Protein AF-A0A8H3WWE3-F1 (afdb_monomer_lite)

InterPro domains:
  IPR006133 DNA-directed DNA polymerase, family B, exonuclease domain [PF03104] (48-125)
  IPR012337 Ribonuclease H-like superfamily [SSF53098] (33-127)
  IPR029703 DNA polymerase epsilon catalytic subunit [PTHR10670] (29-125)

Radius of gyration: 26.55 Å; chains: 1; bounding box: 48×54×70 Å

Structure (mmCIF, N/CA/C/O backbone):
data_AF-A0A8H3WWE3-F1
#
_entry.id   AF-A0A8H3WWE3-F1
#
loop_
_atom_site.group_PDB
_atom_site.id
_atom_site.type_symbol
_atom_site.label_atom_id
_atom_site.label_alt_id
_atom_site.label_comp_id
_atom_site.label_asym_id
_atom_site.label_entity_id
_atom_site.label_seq_id
_atom_site.pdbx_PDB_ins_code
_atom_site.Cartn_x
_atom_site.Cartn_y
_atom_site.Cartn_z
_atom_site.occupancy
_atom_site.B_iso_or_equiv
_atom_site.auth_seq_id
_atom_site.auth_comp_id
_atom_site.auth_asym_id
_atom_site.auth_atom_id
_atom_site.pdbx_PDB_model_num
ATOM 1 N N . MET A 1 1 ? -16.334 9.708 11.852 1.00 40.56 1 MET A N 1
ATOM 2 C CA . MET A 1 1 ? -15.319 8.923 12.586 1.00 40.56 1 MET A CA 1
ATOM 3 C C . MET A 1 1 ? -14.306 9.925 13.114 1.00 40.56 1 MET A C 1
ATOM 5 O O . MET A 1 1 ? -13.800 10.692 12.307 1.00 40.56 1 MET A O 1
ATOM 9 N N . LEU A 1 2 ? -14.115 10.044 14.432 1.00 39.62 2 LEU A N 1
ATOM 10 C CA . LEU A 1 2 ? -13.139 10.981 15.008 1.00 39.62 2 LEU A CA 1
ATOM 11 C C . LEU A 1 2 ? -11.738 10.513 14.593 1.00 39.62 2 LEU A C 1
ATOM 13 O O . LEU A 1 2 ? -11.157 9.634 15.227 1.00 39.62 2 LEU A O 1
ATOM 17 N N . ALA A 1 3 ? -11.249 11.014 13.461 1.00 52.97 3 ALA A N 1
ATOM 18 C CA . ALA A 1 3 ? -9.928 10.688 12.966 1.00 52.97 3 ALA A CA 1
ATOM 19 C C . ALA A 1 3 ? -8.918 11.331 13.913 1.00 52.97 3 ALA A C 1
ATOM 21 O O . ALA A 1 3 ? -8.832 12.551 14.031 1.00 52.97 3 ALA A O 1
ATOM 22 N N . TRP A 1 4 ? -8.173 10.502 14.633 1.00 62.44 4 TRP A N 1
ATOM 23 C CA . TRP A 1 4 ? -6.957 10.950 15.289 1.00 62.44 4 TRP A CA 1
ATOM 24 C C . TRP A 1 4 ? -6.065 11.607 14.225 1.00 62.44 4 TRP A C 1
ATOM 26 O O . TRP A 1 4 ? -5.884 11.023 13.156 1.00 62.44 4 TRP A O 1
ATOM 36 N N . ASN A 1 5 ? -5.516 12.797 14.498 1.00 66.31 5 ASN A N 1
ATOM 37 C CA . ASN A 1 5 ? -4.563 13.463 13.602 1.00 66.31 5 ASN A CA 1
ATOM 38 C C . ASN A 1 5 ? -3.287 12.608 13.491 1.00 66.31 5 ASN A C 1
ATOM 40 O O . ASN A 1 5 ? -2.350 12.746 14.278 1.00 66.31 5 ASN A O 1
ATOM 44 N N . GLY A 1 6 ? -3.297 11.658 12.555 1.00 68.31 6 GLY A N 1
ATOM 45 C CA . GLY A 1 6 ? -2.227 10.703 12.299 1.00 68.31 6 GLY A CA 1
ATOM 46 C C . GLY A 1 6 ? -2.303 9.390 13.090 1.00 68.31 6 GLY A C 1
ATOM 47 O O . GLY A 1 6 ? -3.000 9.231 14.094 1.00 68.31 6 GLY A O 1
ATOM 48 N N . THR A 1 7 ? -1.501 8.421 12.642 1.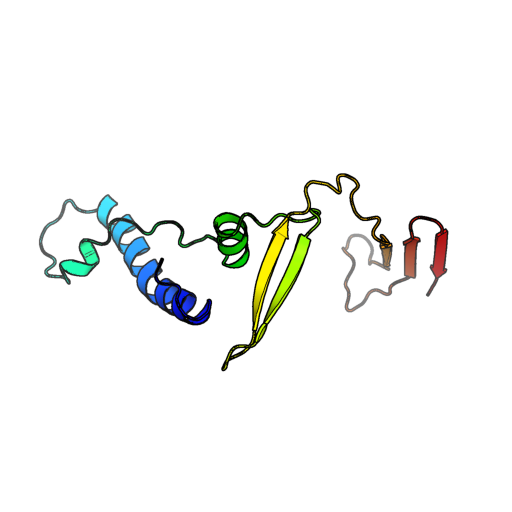00 79.62 7 THR A N 1
ATOM 49 C CA . THR A 1 7 ? -1.412 7.070 13.230 1.00 79.62 7 THR A CA 1
ATOM 50 C C . THR A 1 7 ? -0.704 7.038 14.585 1.00 79.62 7 THR A C 1
ATOM 52 O O . THR A 1 7 ? -0.780 6.041 15.304 1.00 79.62 7 THR A O 1
ATOM 55 N N . TYR A 1 8 ? -0.017 8.121 14.960 1.00 83.12 8 TYR A N 1
ATOM 56 C CA . TYR A 1 8 ? 0.776 8.201 16.183 1.00 83.12 8 TYR A CA 1
ATOM 57 C C . TYR A 1 8 ? -0.078 8.040 17.444 1.00 83.12 8 TYR A C 1
ATOM 59 O O . TYR A 1 8 ? 0.210 7.180 18.280 1.00 83.12 8 TYR A O 1
ATOM 67 N N . HIS A 1 9 ? -1.156 8.818 17.558 1.00 84.12 9 HIS A N 1
ATOM 68 C CA . HIS A 1 9 ? -2.036 8.752 18.720 1.00 84.12 9 HIS A CA 1
ATOM 69 C C . HIS A 1 9 ? -2.775 7.415 18.806 1.00 84.12 9 HIS A C 1
ATOM 71 O O . HIS A 1 9 ? -2.850 6.825 19.884 1.00 84.12 9 HIS A O 1
ATOM 77 N N . TRP A 1 10 ? -3.212 6.879 17.661 1.00 83.44 10 TRP A N 1
ATOM 78 C CA . TRP A 1 10 ? -3.766 5.529 17.576 1.00 83.44 10 TRP A CA 1
ATOM 79 C C . TRP A 1 10 ? -2.782 4.476 18.109 1.00 83.44 10 TRP A C 1
ATOM 81 O O . TRP A 1 10 ? -3.143 3.598 18.895 1.00 83.44 10 TRP A O 1
ATOM 91 N N . ARG A 1 11 ? -1.499 4.599 17.760 1.00 84.62 11 ARG A N 1
ATOM 92 C CA . ARG A 1 11 ? -0.455 3.682 18.226 1.00 84.62 11 ARG A CA 1
ATOM 93 C C . ARG A 1 11 ? -0.216 3.782 19.734 1.00 84.62 11 ARG A C 1
ATOM 95 O O . ARG A 1 11 ? 0.003 2.752 20.373 1.00 84.62 11 ARG A O 1
ATOM 102 N N . ILE A 1 12 ? -0.266 4.985 20.313 1.00 87.81 12 ILE A N 1
ATOM 103 C CA . ILE A 1 12 ? -0.191 5.178 21.773 1.00 87.81 12 ILE A CA 1
ATOM 104 C C . ILE A 1 12 ? -1.393 4.532 22.457 1.00 87.81 12 ILE A C 1
ATOM 106 O O . ILE A 1 12 ? -1.217 3.790 23.424 1.00 87.81 12 ILE A O 1
ATOM 110 N N . PHE A 1 13 ? -2.596 4.796 21.949 1.00 88.56 13 PHE A N 1
ATOM 111 C CA . PHE A 1 13 ? -3.828 4.229 22.481 1.00 88.56 13 PHE A CA 1
ATOM 112 C C . PHE A 1 13 ? -3.774 2.697 22.477 1.00 88.56 13 PHE A C 1
ATOM 114 O O . PHE A 1 13 ? -3.929 2.071 23.526 1.00 88.56 13 PHE A O 1
ATOM 121 N N . ARG A 1 14 ? -3.428 2.089 21.333 1.00 88.31 14 ARG A N 1
ATOM 122 C CA . ARG A 1 14 ? -3.310 0.631 21.194 1.00 88.31 14 ARG A CA 1
ATOM 123 C C . ARG A 1 14 ? -2.301 0.039 22.179 1.00 88.31 14 ARG A C 1
ATOM 125 O O . ARG A 1 14 ? -2.601 -0.969 22.807 1.00 88.31 14 ARG A O 1
ATOM 132 N N . LYS A 1 15 ? -1.140 0.678 22.376 1.00 89.38 15 LYS A N 1
ATOM 133 C CA . LYS A 1 15 ? -0.132 0.223 23.354 1.00 89.38 15 LYS A CA 1
ATOM 134 C C . LYS A 1 15 ? -0.652 0.192 24.795 1.00 89.38 15 LYS A C 1
ATOM 136 O O . LYS A 1 15 ? -0.180 -0.631 25.570 1.00 89.38 15 LYS A O 1
ATOM 141 N N . LYS A 1 16 ? -1.586 1.078 25.154 1.00 90.50 16 LYS A N 1
ATOM 142 C CA . LYS A 1 16 ? -2.157 1.146 26.507 1.00 90.50 16 LYS A CA 1
ATOM 143 C C . LYS A 1 16 ? -3.352 0.210 26.694 1.00 90.50 16 LYS A C 1
ATOM 145 O O . LYS A 1 16 ? -3.454 -0.427 27.734 1.00 90.50 16 LYS A O 1
ATOM 150 N N . VAL A 1 17 ? -4.239 0.121 25.704 1.00 89.62 17 VAL A N 1
ATOM 151 C CA . VAL A 1 17 ? -5.527 -0.586 25.840 1.00 89.62 17 VAL A CA 1
ATOM 152 C C . VAL A 1 17 ? -5.436 -2.066 25.471 1.00 89.62 17 VAL A C 1
ATOM 154 O O . VAL A 1 17 ? -6.102 -2.890 26.092 1.00 89.62 17 VAL A O 1
ATOM 157 N N . LEU A 1 18 ? -4.583 -2.438 24.510 1.00 89.56 18 LEU A N 1
ATOM 158 C CA . LEU A 1 18 ? -4.468 -3.828 24.061 1.00 89.56 18 LEU A CA 1
ATOM 159 C C . LEU A 1 18 ? -4.055 -4.802 25.187 1.00 89.56 18 LEU A C 1
ATOM 161 O O . LEU A 1 18 ? -4.668 -5.864 25.275 1.00 89.56 18 LEU A O 1
ATOM 165 N N . PRO A 1 19 ? -3.102 -4.471 26.087 1.00 89.69 19 PRO A N 1
ATOM 166 C CA . PRO A 1 19 ? -2.774 -5.342 27.218 1.00 89.69 19 PRO A CA 1
ATOM 167 C C . PRO A 1 19 ? -3.946 -5.552 28.186 1.00 89.69 19 PRO A C 1
ATOM 169 O O . PRO A 1 19 ? -4.137 -6.665 28.664 1.00 89.69 19 PRO A O 1
ATOM 172 N N . ILE A 1 20 ? -4.745 -4.506 28.436 1.00 88.56 20 ILE A N 1
ATOM 173 C CA . ILE A 1 20 ? -5.922 -4.565 29.320 1.00 88.56 20 ILE A CA 1
ATOM 174 C C . ILE A 1 20 ? -6.962 -5.517 28.726 1.00 88.56 20 ILE A C 1
ATOM 176 O O . ILE A 1 20 ? -7.430 -6.427 29.401 1.00 88.56 20 ILE A O 1
ATOM 180 N N . TYR A 1 21 ? -7.258 -5.365 27.434 1.00 87.06 21 TYR A N 1
ATOM 181 C CA . TYR A 1 21 ? -8.161 -6.264 26.717 1.00 87.06 21 TYR A CA 1
ATOM 182 C C . TYR A 1 21 ? -7.687 -7.727 26.763 1.00 87.06 21 TYR A C 1
ATOM 184 O O . TYR A 1 21 ? -8.466 -8.613 27.110 1.00 87.06 21 TYR A O 1
ATOM 192 N N . ILE A 1 22 ? -6.405 -7.991 26.481 1.00 86.44 22 ILE A N 1
ATOM 193 C CA . ILE A 1 22 ? -5.837 -9.350 26.542 1.00 86.44 22 ILE A CA 1
ATOM 194 C C . ILE A 1 22 ? -5.974 -9.933 27.954 1.00 86.44 22 ILE A C 1
ATOM 196 O O . ILE A 1 22 ? -6.364 -11.090 28.116 1.00 86.44 22 ILE A O 1
ATOM 200 N N . GLN A 1 23 ? -5.691 -9.132 28.983 1.00 86.38 23 GLN A N 1
ATOM 201 C CA . GLN A 1 23 ? -5.824 -9.551 30.374 1.00 86.38 23 GLN A CA 1
ATOM 202 C C . GLN A 1 23 ? -7.279 -9.867 30.745 1.00 86.38 23 GLN A C 1
ATOM 204 O O . GLN A 1 23 ? -7.528 -10.870 31.419 1.00 86.38 23 GLN A O 1
ATOM 209 N N . ASN A 1 24 ? -8.236 -9.070 30.263 1.00 84.94 24 ASN A N 1
ATOM 210 C CA . ASN A 1 24 ? -9.659 -9.316 30.468 1.00 84.94 24 ASN A CA 1
ATOM 211 C C . ASN A 1 24 ? -10.092 -10.633 29.821 1.00 84.94 24 ASN A C 1
ATOM 213 O O . ASN A 1 24 ? -10.711 -11.440 30.505 1.00 84.94 24 ASN A O 1
ATOM 217 N N . ILE A 1 25 ? -9.714 -10.912 28.566 1.00 82.50 25 ILE A N 1
ATOM 218 C CA . ILE A 1 25 ? -10.046 -12.186 27.895 1.00 82.50 25 ILE A CA 1
ATOM 219 C C . ILE A 1 25 ? -9.549 -13.387 28.705 1.00 82.50 25 ILE A C 1
ATOM 221 O O . ILE A 1 25 ? -10.304 -14.325 28.957 1.00 82.50 25 ILE A O 1
ATOM 225 N N . ILE A 1 26 ? -8.285 -13.348 29.141 1.00 80.06 26 ILE A N 1
ATOM 226 C CA . ILE A 1 26 ? -7.676 -14.432 29.924 1.00 80.06 26 ILE A CA 1
ATOM 227 C C . ILE A 1 26 ? -8.420 -14.612 31.254 1.00 80.06 26 ILE A C 1
ATOM 229 O O . ILE A 1 26 ? -8.665 -15.738 31.684 1.00 80.06 26 ILE A O 1
ATOM 233 N N . SER A 1 27 ? -8.820 -13.511 31.897 1.00 73.88 27 SER A N 1
ATOM 234 C CA . SER A 1 27 ? -9.541 -13.554 33.169 1.00 73.88 27 SER A CA 1
ATOM 235 C C . SER A 1 27 ? -11.009 -13.965 33.032 1.00 73.88 27 SER A C 1
ATOM 237 O O . SER A 1 27 ? -11.519 -14.607 33.950 1.00 73.88 27 SER A O 1
ATOM 239 N N . TYR A 1 28 ? -11.694 -13.625 31.936 1.00 65.38 28 TYR A N 1
ATOM 240 C CA . TYR A 1 28 ? -13.074 -14.054 31.675 1.00 65.38 28 TYR A CA 1
ATOM 241 C C . TYR A 1 28 ? -13.175 -15.589 31.636 1.00 65.38 28 TYR A C 1
ATOM 243 O O . TYR A 1 28 ? -14.165 -16.142 32.104 1.00 65.38 28 TYR A O 1
ATOM 251 N N . GLY A 1 29 ? -12.124 -16.284 31.183 1.00 60.03 29 GLY A N 1
ATOM 252 C CA . GLY A 1 29 ? -12.040 -17.750 31.210 1.00 60.03 29 GLY A CA 1
ATOM 253 C C . GLY A 1 29 ? -11.798 -18.380 32.591 1.00 60.03 29 GLY A C 1
ATOM 254 O O . GLY A 1 29 ? -11.913 -19.595 32.714 1.00 60.03 29 GLY A O 1
ATOM 255 N N . SER A 1 30 ? -11.471 -17.597 33.631 1.00 58.19 30 SER A N 1
ATOM 256 C CA . SER A 1 30 ? -11.110 -18.114 34.967 1.00 58.19 30 SER A CA 1
ATOM 257 C C . SER A 1 30 ? -11.960 -17.573 36.129 1.00 58.19 30 SER A C 1
ATOM 259 O O . SER A 1 30 ? -11.667 -17.875 37.290 1.00 58.19 30 SER A O 1
ATOM 261 N N . LYS A 1 31 ? -12.998 -16.767 35.873 1.00 55.03 31 LYS A N 1
ATOM 262 C CA . LYS A 1 31 ? -13.820 -16.158 36.934 1.00 55.03 31 LYS A CA 1
ATOM 263 C C . LYS A 1 31 ? -14.957 -17.097 37.390 1.00 55.03 31 LYS A C 1
ATOM 265 O O . LYS A 1 31 ? -16.113 -16.914 37.040 1.00 55.03 31 LYS A O 1
ATOM 270 N N . TYR A 1 32 ? -14.588 -18.060 38.240 1.00 46.06 32 TYR A N 1
ATOM 271 C CA . TYR A 1 32 ? -15.412 -18.641 39.318 1.00 46.06 32 TYR A CA 1
ATOM 272 C C . TYR A 1 32 ? -14.635 -18.493 40.645 1.00 46.06 32 TYR A C 1
ATOM 274 O O . TYR A 1 32 ? -14.325 -19.466 41.322 1.00 46.06 32 TYR A O 1
ATOM 282 N N . SER A 1 33 ? -14.216 -17.280 41.008 1.00 42.59 33 SER A N 1
ATOM 283 C CA . SER A 1 33 ? -13.803 -16.997 42.389 1.00 42.59 33 SER A CA 1
ATOM 284 C C . SER A 1 33 ? -13.897 -15.507 42.701 1.00 42.59 33 SER A C 1
ATOM 286 O O . SER A 1 33 ? -13.477 -14.641 41.930 1.00 42.59 33 SER A O 1
ATOM 288 N N . GLU A 1 34 ? -14.548 -15.232 43.827 1.00 51.69 34 GLU A N 1
ATOM 289 C CA . GLU A 1 34 ? -14.963 -13.917 44.294 1.00 51.69 34 GLU A CA 1
ATOM 290 C C . GLU A 1 34 ? -13.814 -13.096 44.889 1.00 51.69 34 GLU A C 1
ATOM 292 O O . GLU A 1 34 ? -12.789 -13.618 45.325 1.00 51.69 34 GLU A O 1
ATOM 297 N N . SER A 1 35 ? -14.072 -11.790 44.996 1.00 49.94 35 SER A N 1
ATOM 298 C CA . SER A 1 35 ? -13.297 -10.771 45.716 1.00 49.94 35 SER A CA 1
ATOM 299 C C . SER A 1 35 ? -12.012 -10.260 45.042 1.00 49.94 35 SER A C 1
ATOM 301 O O . SER A 1 35 ? -10.892 -10.431 45.515 1.00 49.94 35 SER A O 1
ATOM 303 N N . ARG A 1 36 ? -12.164 -9.469 43.972 1.00 52.41 36 ARG A N 1
ATOM 304 C CA . ARG A 1 36 ? -11.198 -8.394 43.685 1.00 52.41 36 ARG A CA 1
ATOM 305 C C . ARG A 1 36 ? -11.934 -7.094 43.425 1.00 52.41 36 ARG A C 1
ATOM 307 O O . ARG A 1 36 ? -12.568 -6.919 42.393 1.00 52.41 36 ARG A O 1
ATOM 314 N N . GLN A 1 37 ? -11.814 -6.175 44.373 1.00 58.50 37 GLN A N 1
ATOM 315 C CA . GLN A 1 37 ? -12.167 -4.776 44.189 1.00 58.50 37 GLN A CA 1
ATOM 316 C C . GLN A 1 37 ? -11.056 -4.152 43.326 1.00 58.50 37 GLN A C 1
ATOM 318 O O . GLN A 1 37 ? -10.033 -3.706 43.836 1.00 58.50 37 GLN A O 1
ATOM 323 N N . LYS A 1 38 ? -11.191 -4.258 42.002 1.00 55.00 38 LYS A N 1
ATOM 324 C CA . LYS A 1 38 ? -10.297 -3.662 40.996 1.00 55.00 38 LYS A CA 1
ATOM 325 C C . LYS A 1 38 ? -11.152 -2.908 39.973 1.00 55.00 38 LYS A C 1
ATOM 327 O O . LYS A 1 38 ? -12.318 -3.251 39.803 1.00 55.00 38 LYS A O 1
ATOM 332 N N . ASP A 1 39 ? -10.608 -1.832 39.410 1.00 58.50 39 ASP A N 1
ATOM 333 C CA . ASP A 1 39 ? -11.309 -0.765 38.676 1.00 58.50 39 ASP A CA 1
ATOM 334 C C . ASP A 1 39 ? -12.458 -1.248 37.770 1.00 58.50 39 ASP A C 1
ATOM 336 O O . ASP A 1 39 ? -12.234 -1.720 36.657 1.00 58.50 39 ASP A O 1
ATOM 340 N N . LYS A 1 40 ? -13.707 -1.068 38.236 1.00 67.94 40 LYS A N 1
ATOM 341 C CA . LYS A 1 40 ? -14.931 -1.580 37.583 1.00 67.94 40 LYS A CA 1
ATOM 342 C C . LYS A 1 40 ? -15.036 -1.228 36.094 1.00 67.94 40 LYS A C 1
ATOM 344 O O . LYS A 1 40 ? -15.551 -2.020 35.324 1.00 67.94 40 LYS A O 1
ATOM 349 N N . ILE A 1 41 ? -14.531 -0.061 35.693 1.00 75.94 41 ILE A N 1
ATOM 350 C CA . ILE A 1 41 ? -14.691 0.465 34.330 1.00 75.94 41 ILE A CA 1
ATOM 351 C C . ILE A 1 41 ? -13.802 -0.275 33.317 1.00 75.94 41 ILE A C 1
ATOM 353 O O . ILE A 1 41 ? -14.199 -0.455 32.169 1.00 75.94 41 ILE A O 1
ATOM 357 N N . LEU A 1 42 ? -12.592 -0.694 33.704 1.00 80.12 42 LEU A N 1
ATOM 358 C CA . LEU A 1 42 ? -11.677 -1.371 32.776 1.00 80.12 42 LEU A CA 1
ATOM 359 C C . LEU A 1 42 ? -12.066 -2.838 32.562 1.00 80.12 42 LEU A C 1
ATOM 361 O O . LEU A 1 42 ? -11.835 -3.366 31.476 1.00 80.12 42 LEU A O 1
ATOM 365 N N . ASP A 1 43 ? -12.698 -3.467 33.554 1.00 78.38 43 ASP A N 1
ATOM 366 C CA . ASP A 1 43 ? -13.256 -4.823 33.456 1.00 78.38 43 ASP A CA 1
ATOM 367 C C . ASP A 1 43 ? -14.437 -4.897 32.460 1.00 78.38 43 ASP A C 1
ATOM 369 O O . ASP A 1 43 ? -14.667 -5.947 31.854 1.00 78.38 43 ASP A O 1
ATOM 373 N N . ASP A 1 44 ? -15.130 -3.775 32.226 1.00 82.19 44 ASP A N 1
ATOM 374 C CA . ASP A 1 44 ? -16.218 -3.654 31.243 1.00 82.19 44 ASP A CA 1
ATOM 375 C C . ASP A 1 44 ? -15.710 -3.548 29.789 1.00 82.19 44 ASP A C 1
ATOM 377 O O . ASP A 1 44 ? -16.497 -3.556 28.837 1.00 82.19 44 ASP A O 1
ATOM 381 N N . ILE A 1 45 ? -14.388 -3.479 29.570 1.00 83.94 45 ILE A N 1
ATOM 382 C CA . ILE A 1 45 ? -13.798 -3.568 28.228 1.00 83.94 45 ILE A CA 1
ATOM 383 C C . ILE A 1 45 ? -13.866 -5.027 27.765 1.00 83.94 45 ILE A C 1
ATOM 385 O O . ILE A 1 45 ? -12.970 -5.833 28.027 1.00 83.94 45 ILE A O 1
ATOM 389 N N . ILE A 1 46 ? -14.950 -5.346 27.060 1.00 83.06 46 ILE A N 1
ATOM 390 C CA . ILE A 1 46 ? -15.258 -6.699 26.579 1.00 83.06 46 ILE A CA 1
ATOM 391 C C . ILE A 1 46 ? -14.564 -6.999 25.244 1.00 83.06 46 ILE A C 1
ATOM 393 O O . ILE A 1 46 ? -14.162 -8.134 24.998 1.00 83.06 46 ILE A O 1
ATOM 397 N N . ASN A 1 47 ? -14.444 -6.006 24.355 1.00 84.38 47 ASN A N 1
ATOM 398 C CA . ASN A 1 47 ? -13.903 -6.214 23.013 1.00 84.38 47 ASN A CA 1
ATOM 399 C C . ASN A 1 47 ? -13.256 -4.950 22.433 1.00 84.38 47 ASN A C 1
ATOM 401 O O . ASN A 1 47 ? -13.682 -3.829 22.711 1.00 84.38 47 ASN A O 1
ATOM 405 N N . LEU A 1 48 ? -12.264 -5.155 21.570 1.00 88.12 48 LEU A N 1
ATOM 406 C CA . LEU A 1 48 ? -11.609 -4.132 20.773 1.00 88.12 48 LEU A CA 1
ATOM 407 C C . LEU A 1 48 ? -11.756 -4.501 19.287 1.00 88.12 48 LEU A C 1
ATOM 409 O O . LEU A 1 48 ? -11.160 -5.470 18.824 1.00 88.12 48 LEU A O 1
ATOM 413 N N . ARG A 1 49 ? -12.543 -3.742 18.519 1.00 87.69 49 ARG A N 1
ATOM 414 C CA . ARG A 1 49 ? -12.772 -4.013 17.085 1.00 87.69 49 ARG A CA 1
ATOM 415 C C . ARG A 1 49 ? -11.817 -3.229 16.192 1.00 87.69 49 ARG A C 1
ATOM 417 O O . ARG A 1 49 ? -11.384 -2.148 16.576 1.00 87.69 49 ARG A O 1
ATOM 424 N N . GLU A 1 50 ? -11.509 -3.803 15.025 1.00 87.38 50 GLU A N 1
ATOM 425 C CA . GLU A 1 50 ? -10.783 -3.151 13.915 1.00 87.38 50 GLU A CA 1
ATOM 426 C C . GLU A 1 50 ? -9.423 -2.552 14.312 1.00 87.38 50 GLU A C 1
ATOM 428 O O . GLU A 1 50 ? -8.883 -1.657 13.667 1.00 87.38 50 GLU A O 1
ATOM 433 N N . HIS A 1 51 ? -8.841 -3.048 15.403 1.00 86.00 51 HIS A N 1
ATOM 434 C CA . HIS A 1 51 ? -7.648 -2.461 15.998 1.00 86.00 51 HIS A CA 1
ATOM 435 C C . HIS A 1 51 ? -6.337 -2.926 15.352 1.00 86.00 51 HIS A C 1
ATOM 437 O O . HIS A 1 51 ? -5.243 -2.473 15.707 1.00 86.00 51 HIS A O 1
ATOM 443 N N . ASP A 1 52 ? -6.447 -3.889 14.455 1.00 86.81 52 ASP A N 1
ATOM 444 C CA . ASP A 1 52 ? -5.398 -4.528 13.682 1.00 86.81 52 ASP A CA 1
ATOM 445 C C . ASP A 1 52 ? -5.396 -4.082 12.214 1.00 86.81 52 ASP A C 1
ATOM 447 O O . ASP A 1 52 ? -4.439 -4.381 11.500 1.00 86.81 52 ASP A O 1
ATOM 451 N N . ILE A 1 53 ? -6.394 -3.304 11.779 1.00 88.56 53 ILE A N 1
ATOM 452 C CA . ILE A 1 53 ? -6.443 -2.758 10.422 1.00 88.56 53 ILE A CA 1
ATOM 453 C C . ILE A 1 53 ? -5.346 -1.701 10.254 1.00 88.56 53 ILE A C 1
ATOM 455 O O . ILE A 1 53 ? -5.203 -0.767 11.052 1.00 88.56 53 ILE A O 1
ATOM 459 N N . LEU A 1 54 ? -4.545 -1.842 9.196 1.00 88.88 54 LEU A N 1
ATOM 460 C CA . LEU A 1 54 ? -3.518 -0.861 8.863 1.00 88.88 54 LEU A CA 1
ATOM 461 C C . LEU A 1 54 ? -4.165 0.430 8.348 1.00 88.88 54 LEU A C 1
ATOM 463 O O . LEU A 1 54 ? -5.127 0.400 7.584 1.00 88.88 54 LEU A O 1
ATOM 467 N N . TYR A 1 55 ? -3.588 1.579 8.701 1.00 87.38 55 TYR A N 1
ATOM 468 C CA . TYR A 1 55 ? -4.133 2.889 8.324 1.00 87.38 55 TYR A CA 1
ATOM 469 C C . TYR A 1 55 ? -4.361 3.048 6.814 1.00 87.38 55 TYR A C 1
ATOM 471 O O . TYR A 1 55 ? -5.389 3.566 6.395 1.00 87.38 55 TYR A O 1
ATOM 479 N N . ASN A 1 56 ? -3.424 2.575 5.991 1.00 88.88 56 ASN A N 1
ATOM 480 C CA . ASN A 1 56 ? -3.553 2.623 4.535 1.00 88.88 56 ASN A CA 1
ATOM 481 C C . ASN A 1 56 ? -4.698 1.738 4.013 1.00 88.88 56 ASN A C 1
ATOM 483 O O . ASN A 1 56 ? -5.363 2.126 3.058 1.00 88.88 56 ASN A O 1
ATOM 487 N N . GLN A 1 57 ? -4.949 0.582 4.634 1.00 91.44 57 GLN A N 1
ATOM 488 C CA . GLN A 1 57 ? -6.075 -0.288 4.284 1.00 91.44 57 GLN A CA 1
ATOM 489 C C . GLN A 1 57 ? -7.400 0.365 4.665 1.00 91.44 57 GLN A C 1
ATOM 491 O O . GLN A 1 57 ? -8.300 0.423 3.833 1.00 91.44 57 GLN A O 1
ATOM 496 N N . GLN A 1 58 ? -7.491 0.908 5.882 1.00 90.94 58 GLN A N 1
ATOM 497 C CA . G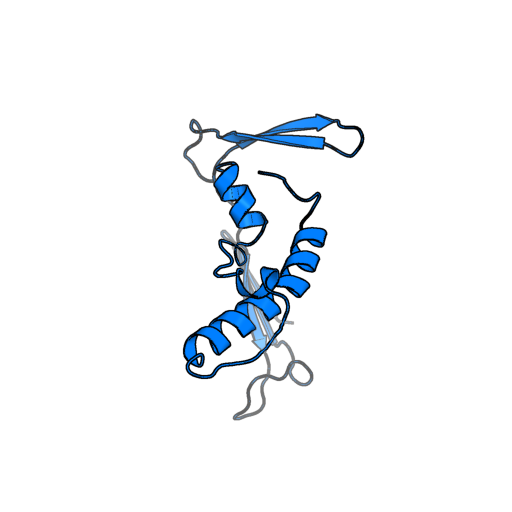LN A 1 58 ? -8.677 1.624 6.347 1.00 90.94 58 GLN A CA 1
ATOM 498 C C . GLN A 1 58 ? -8.993 2.809 5.428 1.00 90.94 58 GLN A C 1
ATOM 500 O O . GLN A 1 58 ? -10.088 2.890 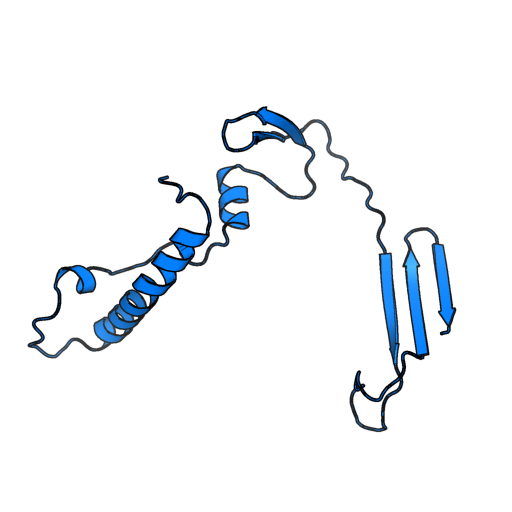4.884 1.00 90.94 58 GLN A O 1
ATOM 505 N N . ALA A 1 59 ? -8.000 3.661 5.152 1.00 87.94 59 ALA A N 1
ATOM 506 C CA . ALA A 1 59 ? -8.162 4.799 4.253 1.00 87.94 59 ALA A CA 1
ATOM 507 C C . ALA A 1 59 ? -8.582 4.370 2.836 1.00 87.94 59 ALA A C 1
ATOM 509 O O . ALA A 1 59 ? -9.455 4.990 2.238 1.00 87.94 59 ALA A O 1
ATOM 510 N N . ALA A 1 60 ? -8.000 3.296 2.293 1.00 92.31 60 ALA A N 1
ATOM 511 C CA . ALA A 1 60 ? -8.384 2.780 0.980 1.00 92.31 60 ALA A CA 1
ATOM 512 C C . ALA A 1 60 ? -9.818 2.221 0.958 1.00 92.31 60 ALA A C 1
ATOM 514 O O . ALA A 1 60 ? -10.520 2.370 -0.043 1.00 92.31 60 ALA A O 1
ATOM 515 N N . MET A 1 61 ? -10.267 1.575 2.036 1.00 93.12 61 MET A N 1
ATOM 516 C CA . MET A 1 61 ? -11.640 1.081 2.156 1.00 93.12 61 MET A CA 1
ATOM 517 C C . MET A 1 61 ? -12.631 2.237 2.268 1.00 93.12 61 MET A C 1
ATOM 519 O O . MET A 1 61 ? -13.536 2.315 1.440 1.00 93.12 61 MET A O 1
ATOM 523 N N . ASP A 1 62 ? -12.402 3.152 3.207 1.00 91.88 62 ASP A N 1
ATOM 524 C CA . ASP A 1 62 ? -13.299 4.274 3.497 1.00 91.88 62 ASP A CA 1
ATOM 525 C C . ASP A 1 62 ? -13.431 5.234 2.310 1.00 91.88 62 ASP A C 1
ATOM 527 O O . ASP A 1 62 ? -14.523 5.710 2.010 1.00 91.88 62 ASP A O 1
ATOM 531 N N . LEU A 1 63 ? -12.326 5.499 1.605 1.00 91.62 63 LEU A N 1
ATOM 532 C CA . LEU A 1 63 ? -12.299 6.399 0.446 1.00 91.62 63 LEU A CA 1
ATOM 533 C C . LEU A 1 63 ? -12.594 5.680 -0.880 1.00 91.62 63 LEU A C 1
ATOM 535 O O . LEU A 1 63 ? -12.657 6.318 -1.927 1.00 91.62 63 LEU A O 1
ATOM 539 N N . GLY A 1 64 ? -12.741 4.351 -0.871 1.00 93.38 64 GLY A N 1
ATOM 540 C CA . GLY A 1 64 ? -13.000 3.566 -2.081 1.00 93.38 64 GLY A CA 1
ATOM 541 C C . GLY A 1 64 ? -11.827 3.499 -3.072 1.00 93.38 64 GLY A C 1
ATOM 542 O O . GLY A 1 64 ? -12.011 3.115 -4.226 1.00 93.38 64 GLY A O 1
ATOM 543 N N . TYR A 1 65 ? -10.608 3.841 -2.654 1.00 93.94 65 TYR A N 1
ATOM 544 C CA . TYR A 1 65 ? -9.434 3.844 -3.529 1.00 93.94 65 TYR A CA 1
ATOM 545 C C . TYR A 1 65 ? -8.868 2.436 -3.741 1.00 93.94 65 TYR A C 1
ATOM 547 O O . TYR A 1 65 ? -8.810 1.618 -2.818 1.00 93.94 65 TYR A O 1
ATOM 555 N N . ARG A 1 66 ? -8.456 2.123 -4.974 1.00 93.94 66 ARG A N 1
ATOM 556 C CA . ARG A 1 66 ? -7.950 0.805 -5.382 1.00 93.94 66 ARG A CA 1
ATOM 557 C C . ARG A 1 66 ? -6.745 0.953 -6.305 1.00 93.94 66 ARG A C 1
ATOM 559 O O . ARG A 1 66 ? -6.719 1.797 -7.193 1.00 93.94 66 ARG A O 1
ATOM 566 N N . ILE A 1 67 ? -5.753 0.088 -6.116 1.00 93.75 67 ILE A N 1
ATOM 567 C CA . ILE A 1 67 ? -4.536 0.085 -6.934 1.00 93.75 67 ILE A CA 1
ATOM 568 C C . ILE A 1 67 ? -4.860 -0.328 -8.380 1.00 93.75 67 ILE A C 1
ATOM 570 O O . ILE A 1 67 ? -5.754 -1.137 -8.646 1.00 93.75 67 ILE A O 1
ATOM 574 N N . GLY A 1 68 ? -4.119 0.262 -9.320 1.00 92.81 68 GLY A N 1
ATOM 575 C CA . GLY A 1 68 ? -4.201 -0.005 -10.754 1.00 92.81 68 GLY A CA 1
ATOM 576 C C . GLY A 1 68 ? -5.383 0.660 -11.462 1.00 92.81 68 GLY A C 1
ATOM 577 O O . GLY A 1 68 ? -5.546 0.450 -12.662 1.00 92.81 68 GLY A O 1
ATOM 578 N N . GLN A 1 69 ? -6.245 1.376 -10.743 1.00 94.44 69 GLN A N 1
ATOM 579 C CA . GLN A 1 69 ? -7.310 2.180 -11.335 1.00 94.44 69 GLN A CA 1
ATOM 580 C C . GLN A 1 69 ? -6.775 3.562 -11.716 1.00 94.44 69 GLN A C 1
ATOM 582 O O . GLN A 1 69 ? -5.808 4.045 -11.125 1.00 94.44 69 GLN A O 1
ATOM 587 N N . TRP A 1 70 ? -7.421 4.202 -12.686 1.00 97.06 70 TRP A N 1
ATOM 588 C CA . TRP A 1 70 ? -7.099 5.572 -13.066 1.00 97.06 70 TRP A CA 1
ATOM 589 C C . TRP A 1 70 ? -7.859 6.562 -12.195 1.00 97.06 70 TRP A C 1
ATOM 591 O O . TRP A 1 70 ? -9.046 6.381 -11.927 1.00 97.06 70 TRP A O 1
ATOM 601 N N . TYR A 1 71 ? -7.179 7.625 -11.773 1.00 96.88 71 TYR A N 1
ATOM 602 C CA . TYR A 1 71 ? -7.776 8.695 -10.986 1.00 96.88 71 TYR A CA 1
ATOM 603 C C . TYR A 1 71 ? -7.367 10.056 -11.538 1.00 96.88 71 TYR A C 1
ATOM 605 O O . TYR A 1 71 ? -6.220 10.262 -11.932 1.00 96.88 71 TYR A O 1
ATOM 613 N N . THR A 1 72 ? -8.293 11.007 -11.516 1.00 96.94 72 THR A N 1
ATOM 614 C CA . THR A 1 72 ? -7.965 12.429 -11.612 1.00 96.94 72 THR A CA 1
ATOM 615 C C . THR A 1 72 ? -7.707 12.951 -10.204 1.00 96.94 72 THR A C 1
ATOM 617 O O . THR A 1 72 ? -8.569 12.834 -9.335 1.00 96.94 72 THR A O 1
ATOM 620 N N . VAL A 1 73 ? -6.510 13.491 -9.973 1.00 95.62 73 VAL A N 1
ATOM 621 C CA . VAL A 1 73 ? -6.074 13.976 -8.659 1.00 95.62 73 VAL A CA 1
ATOM 622 C C . VAL A 1 73 ? -6.245 15.489 -8.593 1.00 95.62 73 VAL A C 1
ATOM 624 O O . VAL A 1 73 ? -5.725 16.210 -9.442 1.00 95.62 73 VAL A O 1
ATOM 627 N N . LEU A 1 74 ? -6.958 15.962 -7.575 1.00 94.19 74 LEU A N 1
ATOM 628 C CA . LEU A 1 74 ? -7.123 17.375 -7.249 1.00 94.19 74 LEU A CA 1
ATOM 629 C C . LEU A 1 74 ? -6.456 17.653 -5.902 1.00 94.19 74 LEU A C 1
ATOM 631 O O . LEU A 1 74 ? -6.649 16.899 -4.947 1.00 94.19 74 LEU A O 1
ATOM 635 N N . ALA A 1 75 ? -5.685 18.735 -5.830 1.00 94.19 75 ALA A N 1
ATOM 636 C CA . ALA A 1 75 ? -5.017 19.178 -4.613 1.00 94.19 75 ALA A CA 1
ATOM 637 C C . ALA A 1 75 ? -5.490 20.588 -4.249 1.00 94.19 75 ALA A C 1
ATOM 639 O O . ALA A 1 75 ? -5.341 21.519 -5.040 1.00 94.19 75 ALA A O 1
ATOM 640 N N . PHE A 1 76 ? -6.047 20.734 -3.049 1.00 91.75 76 PHE A N 1
ATOM 641 C CA . PHE A 1 76 ? -6.514 22.008 -2.509 1.00 91.75 76 PHE A CA 1
ATOM 642 C C . PHE A 1 76 ? -5.601 22.434 -1.356 1.00 91.75 76 PHE A C 1
ATOM 644 O O . PHE A 1 76 ? -5.499 21.683 -0.383 1.00 91.75 76 PHE A O 1
ATOM 651 N N . PRO A 1 77 ? -4.928 23.595 -1.440 1.00 91.69 77 PRO A N 1
ATOM 652 C CA . PRO A 1 77 ? -4.092 24.100 -0.356 1.00 91.69 77 PRO A CA 1
ATOM 653 C C . PRO A 1 77 ? -4.884 24.279 0.944 1.00 91.69 77 PRO A C 1
ATOM 655 O O . PRO A 1 77 ? -6.043 24.691 0.921 1.00 91.69 77 PRO A O 1
ATOM 658 N N . GLN A 1 78 ? -4.241 23.987 2.069 1.00 86.31 78 GLN A N 1
ATOM 659 C CA . GLN A 1 78 ? -4.728 24.225 3.427 1.00 86.31 78 GLN A CA 1
ATOM 660 C C . GLN A 1 78 ? -3.582 24.774 4.284 1.00 86.31 78 GLN A C 1
ATOM 662 O O . GLN A 1 78 ? -2.416 24.607 3.926 1.00 86.31 78 GLN A O 1
ATOM 667 N N . ASP A 1 79 ? -3.905 25.386 5.424 1.00 83.19 79 ASP A N 1
ATOM 668 C CA . ASP A 1 79 ? -2.908 25.992 6.322 1.00 83.19 79 ASP A CA 1
ATOM 669 C C . ASP A 1 79 ? -1.812 24.994 6.751 1.00 83.19 79 ASP A C 1
ATOM 671 O O . ASP A 1 79 ? -0.638 25.351 6.794 1.00 83.19 79 ASP A O 1
ATOM 675 N N . ASP A 1 80 ? -2.180 23.720 6.945 1.00 80.31 80 ASP A N 1
ATOM 676 C CA . ASP A 1 80 ? -1.275 22.625 7.329 1.00 80.31 80 ASP A CA 1
ATOM 677 C C . ASP A 1 80 ? -1.038 21.593 6.200 1.00 80.31 80 ASP A C 1
ATOM 679 O O . ASP A 1 80 ? -0.759 20.418 6.457 1.00 80.31 80 ASP A O 1
ATOM 683 N N . GLY A 1 81 ? -1.142 21.995 4.926 1.00 81.44 81 GLY A N 1
ATOM 684 C CA . GLY A 1 81 ? -0.754 21.148 3.791 1.00 81.44 81 GLY A CA 1
ATOM 685 C C . GLY A 1 81 ? -1.691 21.232 2.590 1.00 81.44 81 GLY A C 1
ATOM 686 O O . GLY A 1 81 ? -1.979 22.310 2.081 1.00 81.44 81 GLY A O 1
ATOM 687 N N . ALA A 1 82 ? -2.133 20.082 2.079 1.00 85.94 82 ALA A N 1
ATOM 688 C CA . ALA A 1 82 ? -3.082 20.025 0.974 1.00 85.94 82 ALA A CA 1
ATOM 689 C C . ALA A 1 82 ? -4.085 18.887 1.164 1.00 85.94 82 ALA A C 1
ATOM 691 O O . ALA A 1 82 ? -3.714 17.750 1.461 1.00 85.94 82 ALA A O 1
ATOM 692 N N . GLN A 1 83 ? -5.359 19.182 0.931 1.00 87.31 83 GLN A N 1
ATOM 693 C CA . GLN A 1 83 ? -6.383 18.160 0.798 1.00 87.31 83 GLN A CA 1
ATOM 694 C C . GLN A 1 83 ? -6.314 17.551 -0.596 1.00 87.31 83 GLN A C 1
ATOM 696 O O . GLN A 1 83 ? -6.439 18.253 -1.600 1.00 87.31 83 GLN A O 1
ATOM 701 N N . ILE A 1 84 ? -6.141 16.232 -0.639 1.00 90.12 84 ILE A N 1
ATOM 702 C CA . ILE A 1 84 ? -6.091 15.454 -1.874 1.00 90.12 84 ILE A CA 1
ATOM 703 C C . ILE A 1 84 ? -7.436 14.765 -2.099 1.00 90.12 84 ILE A C 1
ATOM 705 O O . ILE A 1 84 ? -7.913 14.023 -1.239 1.00 90.12 84 ILE A O 1
ATOM 709 N N . ILE A 1 85 ? -8.023 14.978 -3.274 1.00 91.25 85 ILE A N 1
ATOM 710 C CA . ILE A 1 85 ? -9.231 14.291 -3.738 1.00 91.25 85 ILE A CA 1
ATOM 711 C C . ILE A 1 85 ? -8.874 13.512 -5.001 1.00 91.25 85 ILE A C 1
ATOM 713 O O . ILE A 1 85 ? -8.309 14.074 -5.938 1.00 91.25 85 ILE A O 1
ATOM 717 N N . MET A 1 86 ? -9.189 12.216 -5.029 1.00 94.69 86 MET A N 1
ATOM 718 C CA . MET A 1 86 ? -8.957 11.361 -6.192 1.00 94.69 86 MET A CA 1
ATOM 719 C C . MET A 1 86 ? -10.295 10.899 -6.763 1.00 94.69 86 MET A C 1
ATOM 721 O O . MET A 1 86 ? -11.028 10.147 -6.128 1.00 94.69 86 MET A O 1
ATOM 725 N N . CYS A 1 87 ? -10.608 11.332 -7.980 1.00 95.69 87 CYS A N 1
ATOM 726 C CA . CYS A 1 87 ? -11.835 10.958 -8.677 1.00 95.69 87 CYS A CA 1
ATOM 727 C C . CYS A 1 87 ? -11.553 9.784 -9.613 1.00 95.69 87 CYS A C 1
ATOM 729 O O . CYS A 1 87 ? -10.714 9.909 -10.506 1.00 95.69 87 CYS A O 1
ATOM 731 N N . HIS A 1 88 ? -12.220 8.646 -9.407 1.00 95.81 88 HIS A N 1
ATOM 732 C CA . HIS A 1 88 ? -12.035 7.453 -10.240 1.00 95.81 88 HIS A CA 1
ATOM 733 C C . HIS A 1 88 ? -12.454 7.719 -11.694 1.00 95.81 88 HIS A C 1
ATOM 735 O O . HIS A 1 88 ? -13.465 8.370 -11.953 1.00 95.81 88 HIS A O 1
ATOM 741 N N . ARG A 1 89 ? -11.648 7.236 -12.641 1.00 96.69 89 ARG A N 1
ATOM 742 C CA . ARG A 1 89 ? -11.834 7.377 -14.090 1.00 96.69 89 ARG A CA 1
ATOM 743 C C . ARG A 1 89 ? -12.265 6.041 -14.688 1.00 96.69 89 ARG A C 1
ATOM 745 O O . ARG A 1 89 ? -11.446 5.275 -15.190 1.00 96.69 89 ARG A O 1
ATOM 752 N N . GLU A 1 90 ? -13.563 5.755 -14.600 1.00 94.88 90 GLU A N 1
ATOM 753 C CA . GLU A 1 90 ? -14.183 4.528 -15.135 1.00 94.88 90 GLU A CA 1
ATOM 754 C C . GLU A 1 90 ? -14.114 4.423 -16.668 1.00 94.88 90 GLU A C 1
ATOM 756 O O . GLU A 1 90 ? -14.233 3.333 -17.234 1.00 94.88 90 GLU A O 1
ATOM 761 N N . ASP A 1 91 ? -13.896 5.551 -17.346 1.00 96.81 91 ASP A N 1
ATOM 762 C CA . ASP A 1 91 ? -13.722 5.640 -18.793 1.00 96.81 91 ASP A CA 1
ATOM 763 C C . ASP A 1 91 ? -12.441 4.943 -19.279 1.00 96.81 91 ASP A C 1
ATOM 765 O O . ASP A 1 91 ? -12.398 4.451 -20.409 1.00 96.81 91 ASP A O 1
ATOM 769 N N . ILE A 1 92 ? -11.415 4.832 -18.428 1.00 95.56 92 ILE A N 1
ATOM 770 C CA . ILE A 1 92 ? -10.127 4.231 -18.786 1.00 95.56 92 ILE A CA 1
ATOM 771 C C . ILE A 1 92 ? -10.041 2.809 -18.223 1.00 95.56 92 ILE A C 1
ATOM 773 O O . ILE A 1 92 ? -9.698 2.585 -17.063 1.00 95.56 92 ILE A O 1
ATOM 777 N N . LYS A 1 93 ? -10.327 1.820 -19.076 1.00 92.12 93 LYS A N 1
ATOM 778 C CA . LYS A 1 93 ? -10.312 0.393 -18.697 1.00 92.12 93 LYS A CA 1
ATOM 779 C C . LYS A 1 93 ? -8.943 -0.272 -18.838 1.00 92.12 93 LYS A C 1
ATOM 781 O O . LYS A 1 93 ? -8.666 -1.258 -18.155 1.00 92.12 93 LYS A O 1
ATOM 786 N N . GLN A 1 94 ? -8.103 0.234 -19.739 1.00 94.19 94 GLN A N 1
ATOM 787 C CA . GLN A 1 94 ? -6.757 -0.294 -19.943 1.00 94.19 94 GLN A CA 1
ATOM 788 C C . GLN A 1 94 ? -5.891 0.025 -18.721 1.00 94.19 94 GLN A C 1
ATOM 790 O O . GLN A 1 94 ? -5.892 1.153 -18.231 1.00 94.19 94 GLN A O 1
ATOM 795 N N . ARG A 1 95 ? -5.143 -0.960 -18.218 1.00 92.31 95 ARG A N 1
ATOM 796 C CA . ARG A 1 95 ? -4.159 -0.736 -17.149 1.00 92.31 95 ARG A CA 1
ATOM 797 C C . ARG A 1 95 ? -2.944 0.011 -17.707 1.00 92.31 95 ARG A C 1
ATOM 799 O O . ARG A 1 95 ? -2.652 -0.088 -18.894 1.00 92.31 95 ARG A O 1
ATOM 806 N N . GLY A 1 96 ? -2.236 0.741 -16.847 1.00 89.94 96 GLY A N 1
ATOM 807 C CA . GLY A 1 96 ? -0.922 1.273 -17.214 1.00 89.94 96 GLY A CA 1
ATOM 808 C C . GLY A 1 96 ? 0.046 0.142 -17.570 1.00 89.94 96 GLY A C 1
ATOM 809 O O . GLY A 1 96 ? -0.108 -0.972 -17.070 1.00 89.94 96 GLY A O 1
ATOM 810 N N . ASP A 1 97 ? 1.025 0.445 -18.418 1.00 92.00 97 ASP A N 1
ATOM 811 C CA . ASP A 1 97 ? 2.086 -0.481 -18.816 1.00 92.00 97 ASP A CA 1
ATOM 812 C C . ASP A 1 97 ? 3.382 -0.125 -18.060 1.00 92.00 97 ASP A C 1
ATOM 814 O O . ASP A 1 97 ? 4.112 0.781 -18.476 1.00 92.00 97 ASP A O 1
ATOM 818 N N . PRO A 1 98 ? 3.621 -0.701 -16.862 1.00 91.19 98 PRO A N 1
ATOM 819 C CA . PRO A 1 98 ? 4.802 -0.381 -16.076 1.00 91.19 98 PRO A CA 1
ATOM 820 C C . PRO A 1 98 ? 6.052 -1.016 -16.689 1.00 91.19 98 PRO A C 1
ATOM 822 O O . PRO A 1 98 ? 6.033 -2.150 -17.157 1.00 91.19 98 PRO A O 1
ATOM 825 N N . VAL A 1 99 ? 7.189 -0.330 -16.578 1.00 90.62 99 VAL A N 1
ATOM 826 C CA . VAL A 1 99 ? 8.484 -0.956 -16.866 1.00 90.62 99 VAL A CA 1
ATOM 827 C C . VAL A 1 99 ? 8.807 -1.934 -15.738 1.00 90.62 99 VAL A C 1
ATOM 829 O O . VAL A 1 99 ? 9.070 -1.523 -14.608 1.00 90.62 99 VAL A O 1
ATOM 832 N N . ILE A 1 100 ? 8.781 -3.229 -16.048 1.00 87.44 100 ILE A N 1
ATOM 833 C CA . ILE A 1 100 ? 9.078 -4.303 -15.098 1.00 87.44 100 ILE A CA 1
ATOM 834 C C . ILE A 1 100 ? 10.547 -4.706 -15.241 1.00 87.44 100 ILE A C 1
ATOM 836 O O . ILE A 1 100 ? 11.011 -5.024 -16.339 1.00 87.44 100 ILE A O 1
ATOM 840 N N . LEU A 1 101 ? 11.255 -4.714 -14.111 1.00 88.56 101 LEU A N 1
ATOM 841 C CA . LEU A 1 101 ? 12.594 -5.275 -13.970 1.00 88.56 101 LEU A CA 1
ATOM 842 C C . LEU A 1 101 ? 12.512 -6.486 -13.044 1.00 88.56 101 LEU A C 1
ATOM 844 O O . LEU A 1 101 ? 12.161 -6.343 -11.872 1.00 88.56 101 LEU A O 1
ATOM 848 N N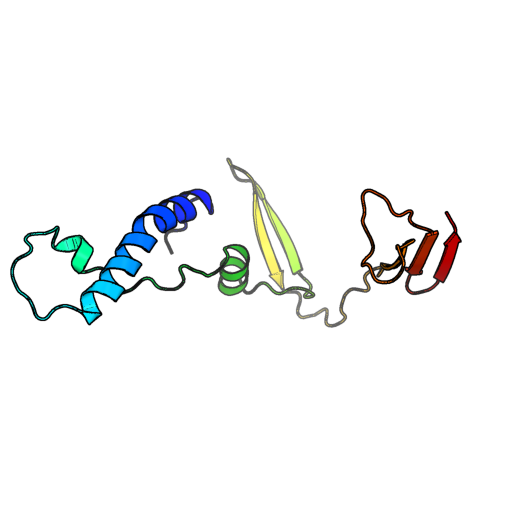 . ALA A 1 102 ? 12.853 -7.656 -13.568 1.00 88.69 102 ALA A N 1
ATOM 849 C CA . ALA A 1 102 ? 13.127 -8.839 -12.766 1.00 88.69 102 ALA A CA 1
ATOM 850 C C . ALA A 1 102 ? 14.637 -9.076 -12.766 1.00 88.69 102 ALA A C 1
ATOM 852 O O . ALA A 1 102 ? 15.281 -8.892 -13.798 1.00 88.69 102 ALA A O 1
ATOM 853 N N . TYR A 1 103 ? 15.209 -9.452 -11.625 1.00 88.69 103 TYR A N 1
ATOM 854 C CA . TYR A 1 103 ? 16.621 -9.807 -11.546 1.00 88.69 103 TYR A CA 1
ATOM 855 C C . TYR A 1 103 ? 16.832 -11.020 -10.648 1.00 88.69 103 TYR A C 1
ATOM 857 O O . TYR A 1 103 ? 16.079 -11.236 -9.697 1.00 88.69 103 TYR A O 1
ATOM 865 N N . ASP A 1 104 ? 17.867 -11.781 -10.974 1.00 90.25 104 ASP A N 1
ATOM 866 C CA . ASP A 1 104 ? 18.334 -12.942 -10.235 1.00 90.25 104 ASP A CA 1
ATOM 867 C C . ASP A 1 104 ? 19.827 -12.787 -9.940 1.00 90.25 104 ASP A C 1
ATOM 869 O O . ASP A 1 104 ? 20.569 -12.174 -10.719 1.00 90.25 104 ASP A O 1
ATOM 873 N N . ILE A 1 105 ? 20.263 -13.293 -8.791 1.00 93.06 105 ILE A N 1
ATOM 874 C CA . ILE A 1 105 ? 21.649 -13.172 -8.342 1.00 93.06 105 ILE A CA 1
ATOM 875 C C . ILE A 1 105 ? 22.228 -14.541 -8.029 1.00 93.06 105 ILE A C 1
ATOM 877 O O . ILE A 1 105 ? 21.620 -15.346 -7.330 1.00 93.06 105 ILE A O 1
ATOM 881 N N . GLU A 1 106 ? 23.457 -14.759 -8.478 1.00 91.62 106 GLU A N 1
ATOM 882 C CA . GLU A 1 106 ? 24.217 -15.958 -8.145 1.00 91.62 106 GLU A CA 1
ATOM 883 C C . GLU A 1 106 ? 25.378 -15.595 -7.232 1.00 91.62 106 GLU A C 1
ATOM 885 O O . GLU A 1 106 ? 26.077 -14.601 -7.446 1.00 91.62 106 GLU A O 1
ATOM 890 N N . SER A 1 107 ? 25.586 -16.407 -6.199 1.00 92.62 107 SER A N 1
ATOM 891 C CA . SER A 1 107 ? 26.612 -16.190 -5.175 1.00 92.62 107 SER A CA 1
ATOM 892 C C . SER A 1 107 ? 27.483 -17.425 -4.998 1.00 92.62 107 SER A C 1
ATOM 894 O O . SER A 1 107 ? 27.053 -18.553 -5.257 1.00 92.62 107 SER A O 1
ATOM 896 N N . THR A 1 108 ? 28.720 -17.232 -4.536 1.00 92.31 108 THR A N 1
ATOM 897 C CA . THR A 1 108 ? 29.518 -18.364 -4.064 1.00 92.31 108 THR A CA 1
ATOM 898 C C . THR A 1 108 ? 28.865 -18.956 -2.821 1.00 92.31 108 THR A C 1
ATOM 900 O O . THR A 1 108 ? 28.087 -18.302 -2.130 1.00 92.31 108 THR A O 1
ATOM 903 N N . LYS A 1 109 ? 29.159 -20.222 -2.534 1.00 92.38 109 LYS A N 1
ATOM 904 C CA . LYS A 1 109 ? 28.779 -20.830 -1.262 1.00 92.38 109 LYS A CA 1
ATOM 905 C C . LYS A 1 109 ? 29.736 -21.942 -0.890 1.00 92.38 109 LYS A C 1
ATOM 907 O O . LYS A 1 109 ? 30.264 -22.652 -1.749 1.00 92.38 109 LYS A O 1
ATOM 912 N N . LYS A 1 110 ? 29.919 -22.145 0.412 1.00 90.31 110 LYS A N 1
ATOM 913 C CA . LYS A 1 110 ? 30.682 -23.290 0.921 1.00 90.31 110 LYS A CA 1
ATOM 914 C C . LYS A 1 110 ? 29.911 -24.598 0.674 1.00 90.31 110 LYS A C 1
ATOM 916 O O . LYS A 1 110 ? 28.680 -24.607 0.772 1.00 90.31 110 LYS A O 1
ATOM 921 N N . PRO A 1 111 ? 30.600 -25.722 0.401 1.00 92.94 111 PRO A N 1
ATOM 922 C CA . PRO A 1 111 ? 29.948 -27.020 0.260 1.00 92.94 111 PRO A CA 1
ATOM 923 C C . PRO A 1 111 ? 29.071 -27.335 1.476 1.00 92.94 111 PRO A C 1
ATOM 925 O O . PRO A 1 111 ? 29.498 -27.166 2.617 1.00 92.94 111 PRO A O 1
ATOM 928 N N . HIS A 1 112 ? 27.841 -27.787 1.220 1.00 88.88 112 HIS A N 1
ATOM 929 C CA . HIS A 1 112 ? 26.859 -28.144 2.251 1.00 88.88 112 HIS A CA 1
ATOM 930 C C . HIS A 1 112 ? 26.468 -27.000 3.213 1.00 88.88 112 HIS A C 1
ATOM 932 O O . HIS A 1 112 ? 25.968 -27.246 4.309 1.00 88.88 112 HIS A O 1
ATOM 938 N N . LYS A 1 113 ? 26.671 -25.740 2.811 1.00 91.62 113 LYS A N 1
ATOM 939 C CA . LYS A 1 113 ? 26.156 -24.563 3.518 1.00 91.62 113 LYS A CA 1
ATOM 940 C C . LYS A 1 113 ? 25.316 -23.687 2.591 1.00 91.62 113 LYS A C 1
ATOM 942 O O . LYS A 1 113 ? 25.421 -23.771 1.367 1.00 91.62 113 LYS A O 1
ATOM 947 N N . PHE A 1 114 ? 24.470 -22.863 3.201 1.00 93.31 114 PHE A N 1
ATOM 948 C CA . PHE A 1 114 ? 23.842 -21.730 2.525 1.00 93.31 114 PHE A CA 1
ATOM 949 C C . PHE A 1 114 ? 24.871 -20.620 2.290 1.00 93.31 114 PHE A C 1
ATOM 951 O O . PHE A 1 114 ? 25.889 -20.575 2.986 1.00 93.31 114 PHE A O 1
ATOM 958 N N . SER A 1 115 ? 24.594 -19.750 1.318 1.00 90.19 115 SER A N 1
ATOM 959 C CA . SER A 1 115 ? 25.407 -18.565 1.046 1.00 90.19 115 SER A CA 1
ATOM 960 C C . SER A 1 115 ? 25.417 -17.624 2.255 1.00 90.19 115 SER A C 1
ATOM 962 O O . SER A 1 115 ? 24.389 -17.419 2.903 1.00 90.19 115 SER A O 1
ATOM 964 N N . ASP A 1 116 ? 26.577 -17.051 2.552 1.00 92.62 116 ASP A N 1
ATOM 965 C CA . ASP A 1 116 ? 26.815 -16.109 3.642 1.00 92.62 116 ASP A CA 1
ATOM 966 C C . ASP A 1 116 ? 27.242 -14.754 3.072 1.00 92.62 116 ASP A C 1
ATOM 968 O O . ASP A 1 116 ? 28.341 -14.615 2.538 1.00 92.62 116 ASP A O 1
ATOM 972 N N . SER A 1 117 ? 26.402 -13.729 3.235 1.00 93.00 117 SER A N 1
ATOM 973 C CA . SER A 1 117 ? 26.638 -12.391 2.677 1.00 93.00 117 SER A CA 1
ATOM 974 C C . SER A 1 117 ? 27.927 -11.715 3.159 1.00 93.00 117 SER A C 1
ATOM 976 O O . SER A 1 117 ? 28.356 -10.746 2.542 1.00 93.00 117 SER A O 1
ATOM 978 N N . ALA A 1 118 ? 28.523 -12.165 4.270 1.00 94.00 118 ALA A N 1
ATOM 979 C CA . ALA A 1 118 ? 29.784 -11.611 4.765 1.00 94.00 118 ALA A CA 1
ATOM 980 C C . ALA A 1 118 ? 31.026 -12.243 4.112 1.00 94.00 118 ALA A C 1
ATOM 982 O O . ALA A 1 118 ? 32.085 -11.619 4.098 1.00 94.00 118 ALA A O 1
ATOM 983 N N . ASN A 1 119 ? 30.917 -13.479 3.616 1.00 90.44 119 ASN A N 1
ATOM 984 C CA . ASN A 1 119 ? 32.061 -14.285 3.175 1.00 90.44 119 ASN A CA 1
ATOM 985 C C . ASN A 1 119 ? 31.989 -14.706 1.703 1.00 90.44 119 ASN A C 1
ATOM 987 O O . ASN A 1 119 ? 33.023 -15.019 1.115 1.00 90.44 119 ASN A O 1
ATOM 991 N N . ASP A 1 120 ? 30.791 -14.758 1.131 1.00 92.94 120 ASP A N 1
ATOM 992 C CA . ASP A 1 120 ? 30.555 -15.182 -0.239 1.00 92.94 120 ASP A CA 1
ATOM 993 C C . ASP A 1 120 ? 30.444 -13.981 -1.188 1.00 92.94 120 ASP A C 1
ATOM 995 O O . ASP A 1 120 ? 29.925 -12.922 -0.834 1.00 92.94 120 ASP A O 1
ATOM 999 N N . LEU A 1 121 ? 30.944 -14.152 -2.413 1.00 90.50 121 LEU A N 1
ATOM 1000 C CA . LEU A 1 121 ? 30.936 -13.125 -3.454 1.00 90.50 121 LEU A CA 1
ATOM 1001 C C . LEU A 1 121 ? 29.717 -13.294 -4.364 1.00 90.50 121 LEU A C 1
ATOM 1003 O O . LEU A 1 121 ? 29.300 -14.419 -4.646 1.00 90.50 121 LEU A O 1
ATOM 1007 N N . ILE A 1 122 ? 29.184 -12.180 -4.871 1.00 91.50 122 ILE A N 1
ATOM 1008 C CA . ILE A 1 122 ? 28.233 -12.199 -5.989 1.00 91.50 122 ILE A CA 1
ATOM 1009 C C . ILE A 1 122 ? 29.024 -12.520 -7.254 1.00 91.50 122 ILE A C 1
ATOM 1011 O O . ILE A 1 122 ? 29.994 -11.836 -7.569 1.00 91.50 122 ILE A O 1
ATOM 1015 N N . ILE A 1 123 ? 28.612 -13.564 -7.959 1.00 87.25 123 ILE A N 1
ATOM 1016 C CA . ILE A 1 123 ? 29.278 -14.056 -9.165 1.00 87.25 123 ILE A CA 1
ATOM 1017 C C . ILE A 1 123 ? 28.589 -13.507 -10.419 1.00 87.25 123 ILE A C 1
ATOM 1019 O O . ILE A 1 123 ? 29.239 -13.210 -11.417 1.00 87.25 123 ILE A O 1
ATOM 1023 N N . MET A 1 124 ? 27.261 -13.374 -10.384 1.00 85.00 124 MET A N 1
ATOM 1024 C CA . MET A 1 124 ? 26.475 -12.922 -11.530 1.00 85.00 124 MET A CA 1
ATOM 1025 C C . MET A 1 124 ? 25.221 -12.188 -11.072 1.00 85.00 124 MET A C 1
ATOM 1027 O O . MET A 1 124 ? 24.614 -12.546 -10.061 1.00 85.00 124 MET A O 1
ATOM 1031 N N . ILE A 1 125 ? 24.825 -11.188 -11.858 1.00 86.56 125 ILE A N 1
ATOM 1032 C CA . ILE A 1 125 ? 23.518 -10.545 -11.762 1.00 86.56 125 ILE A CA 1
ATOM 1033 C C . ILE A 1 125 ? 22.868 -10.657 -13.139 1.00 86.56 125 ILE A C 1
ATOM 1035 O O . ILE A 1 125 ? 23.317 -10.040 -14.108 1.00 86.56 125 ILE A O 1
ATOM 1039 N N . LEU A 1 126 ? 21.812 -11.456 -13.226 1.00 82.88 126 LEU A N 1
ATOM 1040 C CA . LEU A 1 126 ? 20.972 -11.562 -14.412 1.00 82.88 126 LEU A CA 1
ATOM 1041 C C . LEU A 1 126 ? 19.784 -10.622 -14.238 1.00 82.88 126 LEU A C 1
ATOM 1043 O O . LEU A 1 126 ? 19.172 -10.606 -13.174 1.00 82.88 126 LEU A O 1
ATOM 1047 N N . HIS A 1 127 ? 19.419 -9.870 -15.274 1.00 79.94 127 HIS A N 1
ATOM 1048 C CA . HIS A 1 127 ? 18.139 -9.179 -15.279 1.00 79.94 127 HIS A CA 1
ATOM 1049 C C . HIS A 1 127 ? 17.391 -9.341 -16.597 1.00 79.94 127 HIS A C 1
ATOM 1051 O O . HIS A 1 127 ? 17.967 -9.275 -17.684 1.00 79.94 127 HIS A O 1
ATOM 1057 N N . ASP A 1 128 ? 16.076 -9.455 -16.468 1.00 75.75 128 ASP A N 1
ATOM 1058 C CA . ASP A 1 128 ? 15.134 -9.391 -17.566 1.00 75.75 128 ASP A CA 1
ATOM 1059 C C . ASP A 1 128 ? 14.365 -8.082 -17.446 1.00 75.75 128 ASP A C 1
ATOM 1061 O O . ASP A 1 128 ? 13.534 -7.875 -16.552 1.00 75.75 128 ASP A O 1
ATOM 1065 N N . LYS A 1 129 ? 14.657 -7.168 -18.369 1.00 72.12 129 LYS A N 1
ATOM 1066 C CA . LYS A 1 129 ? 13.760 -6.057 -18.647 1.00 72.12 129 LYS A CA 1
ATOM 1067 C C . LYS A 1 129 ? 12.776 -6.564 -19.689 1.00 72.12 129 LYS A C 1
ATOM 1069 O O . LYS A 1 129 ? 13.194 -7.108 -20.71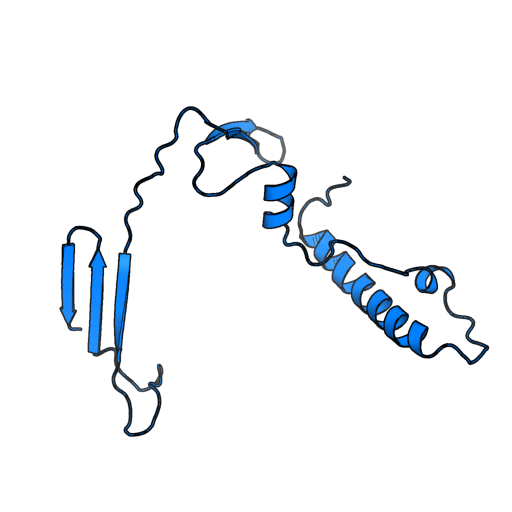1 1.00 72.12 129 LYS A O 1
ATOM 1074 N N . TRP A 1 130 ? 11.477 -6.385 -19.468 1.00 54.69 130 TRP A N 1
ATOM 1075 C CA . TRP A 1 130 ? 10.506 -6.656 -20.530 1.00 54.69 130 TRP A CA 1
ATOM 1076 C C . TRP A 1 130 ? 10.916 -5.828 -21.766 1.00 54.69 130 TRP A C 1
ATOM 1078 O O . TRP A 1 130 ? 11.017 -4.606 -21.675 1.00 54.69 130 TRP A O 1
ATOM 1088 N N . HIS A 1 131 ? 11.239 -6.521 -22.870 1.00 53.78 131 HIS A N 1
ATOM 1089 C CA . HIS A 1 131 ? 11.864 -6.042 -24.124 1.00 53.78 131 HIS A CA 1
ATOM 1090 C C . HIS A 1 131 ? 13.411 -6.020 -24.253 1.00 53.78 131 HIS A C 1
ATOM 1092 O O . HIS A 1 131 ? 13.893 -5.678 -25.332 1.00 53.78 131 HIS A O 1
ATOM 1098 N N . SER A 1 132 ? 14.206 -6.440 -23.258 1.00 48.28 132 SER A N 1
ATOM 1099 C CA . SER A 1 132 ? 15.660 -6.679 -23.415 1.00 48.28 132 SER A CA 1
ATOM 1100 C C . SER A 1 132 ? 16.270 -7.476 -22.244 1.00 48.28 132 SER A C 1
ATOM 1102 O O . SER A 1 132 ? 16.250 -6.995 -21.110 1.00 48.28 132 SER A O 1
ATOM 1104 N N . THR A 1 133 ? 16.890 -8.630 -22.512 1.00 50.09 133 THR A N 1
ATOM 1105 C CA . THR 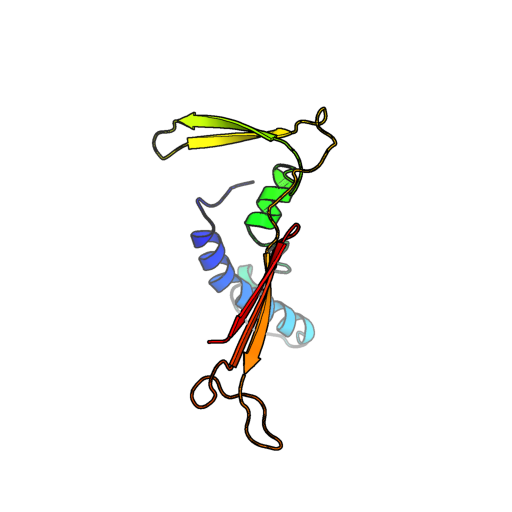A 1 133 ? 17.736 -9.349 -21.535 1.00 50.09 133 THR A CA 1
ATOM 1106 C C . THR A 1 133 ? 19.186 -8.891 -21.690 1.00 50.09 133 THR A C 1
ATOM 1108 O O . THR A 1 133 ? 19.726 -8.923 -22.798 1.00 50.09 133 THR A O 1
ATOM 1111 N N . LEU A 1 134 ? 19.825 -8.466 -20.597 1.00 57.00 134 LEU A N 1
ATOM 1112 C CA . LEU A 1 134 ? 21.259 -8.169 -20.556 1.00 57.00 134 LEU A CA 1
ATOM 1113 C C . LEU A 1 134 ? 21.909 -8.996 -19.444 1.00 57.00 134 LEU A C 1
ATOM 1115 O O . LEU A 1 134 ? 21.447 -9.015 -18.304 1.00 57.00 134 LEU A O 1
ATOM 1119 N N . LEU A 1 135 ? 22.998 -9.675 -19.795 1.00 55.91 135 LEU A N 1
ATOM 1120 C CA . LEU A 1 135 ? 23.829 -10.445 -18.875 1.00 55.91 135 LEU A CA 1
ATOM 1121 C C . LEU A 1 135 ? 25.025 -9.592 -18.450 1.00 55.91 135 LEU A C 1
ATOM 1123 O O . LEU A 1 135 ? 25.773 -9.122 -19.308 1.00 55.91 135 LEU A O 1
ATOM 1127 N N . TYR A 1 136 ? 25.227 -9.433 -17.142 1.00 55.84 136 TYR A N 1
ATOM 1128 C CA . TYR A 1 136 ? 26.434 -8.834 -16.579 1.00 55.84 136 TYR A CA 1
ATOM 1129 C C . TYR A 1 136 ? 27.106 -9.840 -15.633 1.00 55.84 136 TYR A C 1
ATOM 1131 O O . TYR A 1 136 ? 26.513 -10.272 -14.643 1.00 55.84 136 TYR A O 1
ATOM 1139 N N . SER A 1 137 ? 28.350 -10.217 -15.937 1.00 52.41 137 SER A N 1
ATOM 1140 C CA . SER A 1 137 ? 29.255 -10.838 -14.963 1.00 52.41 137 SER A CA 1
ATOM 1141 C C . SER A 1 137 ? 29.980 -9.732 -14.201 1.00 52.41 137 SER A C 1
ATOM 1143 O O . SER A 1 137 ? 30.437 -8.776 -14.835 1.00 52.41 137 SER A O 1
ATOM 1145 N N . VAL A 1 138 ? 30.065 -9.854 -12.875 1.00 53.97 138 VAL A N 1
ATOM 1146 C CA . VAL A 1 138 ? 30.847 -8.937 -12.027 1.00 53.97 138 VAL A CA 1
ATOM 1147 C C . VAL A 1 138 ? 32.330 -9.273 -12.129 1.00 53.97 138 VAL A C 1
ATOM 1149 O O . VAL A 1 138 ? 32.652 -10.482 -12.154 1.00 53.97 138 VAL A O 1
#

Secondary structure (DSSP, 8-state):
----SSHHHHHHHHHHHHHHHHHHHHHHTT--S------HHHHT-----STT--HHHHHHHHTT--TT--EEEEEEEETTEEEEEEEE-TT--SPP----EEEEEEE---TTS---TTTPPEEEEEEEETTEEEEEE-

Sequence (138 aa):
MLAWNGTYHWRIFRKKVLPIYIQNIISYGSKYSESRQKDKILDDIINLREHDILYNQQAAMDLGYRIGQWYTVLAFPQDDGAQIIMCHREDIKQRGDPVILAYDIESTKKPHKFSDSANDLIIMILHDKWHSTLLYSV

Foldseek 3Di:
DPDDPDCVVLVVVCVPLVVLQVVLVVVVVPPPDDDDPDDPVSNPCPDDPPSPPDPVNVCCVVLVNDPQFDWDWDWDDDPVGTDIDTHTDPVDPDGDDDWDKDKDWDKDDDPPDDDDPVPIDTQWIWMDTPVDTDTDGD

Organism: Gigaspora margarita (NCBI:txid4874)

pLDDT: mean 81.99, std 14.87, range [39.62, 97.06]